Protein AF-A0A3S4N1A9-F1 (afdb_monomer_lite)

Structure (mmCIF, N/CA/C/O backbone):
data_AF-A0A3S4N1A9-F1
#
_entry.id   AF-A0A3S4N1A9-F1
#
loop_
_atom_site.group_PDB
_atom_site.id
_atom_site.type_symbol
_atom_site.label_atom_id
_atom_site.label_alt_id
_atom_site.label_comp_id
_atom_site.label_asym_id
_atom_site.label_entity_id
_atom_site.label_seq_id
_atom_site.pdbx_PDB_ins_code
_atom_site.Cartn_x
_atom_site.Cartn_y
_atom_site.Cartn_z
_atom_site.occupancy
_atom_site.B_iso_or_equiv
_atom_site.auth_seq_id
_atom_site.auth_comp_id
_atom_site.auth_asym_id
_atom_site.auth_atom_id
_atom_site.pdbx_PDB_model_num
ATOM 1 N N . MET A 1 1 ? -13.755 10.679 5.066 1.00 88.50 1 MET A N 1
ATOM 2 C CA . MET A 1 1 ? -14.600 9.780 4.247 1.00 88.50 1 MET A CA 1
ATOM 3 C C . MET A 1 1 ? -16.066 10.238 4.242 1.00 88.50 1 MET A C 1
ATOM 5 O O . MET A 1 1 ? -16.927 9.485 3.803 1.00 88.50 1 MET A O 1
ATOM 9 N N . GLU A 1 2 ? -16.344 11.494 4.628 1.00 93.94 2 GLU A N 1
ATOM 10 C CA . GLU A 1 2 ? -17.695 11.961 4.964 1.00 93.94 2 GLU A CA 1
ATOM 11 C C . GLU A 1 2 ? -18.693 11.829 3.817 1.00 93.94 2 GLU A C 1
ATOM 13 O O . GLU A 1 2 ? -19.772 11.294 4.033 1.00 93.94 2 GLU A O 1
ATOM 18 N N . PHE A 1 3 ? -18.339 12.242 2.595 1.00 97.31 3 PHE A N 1
ATOM 19 C CA . PHE A 1 3 ? -19.269 12.170 1.466 1.00 97.31 3 PHE A CA 1
ATOM 20 C C . PHE A 1 3 ? -19.832 10.752 1.271 1.00 97.31 3 PHE A C 1
ATOM 22 O O . PHE A 1 3 ? -21.044 10.576 1.203 1.00 97.31 3 PHE A O 1
ATOM 29 N N . THR A 1 4 ? -18.981 9.725 1.235 1.00 96.62 4 THR A N 1
ATOM 30 C CA . THR A 1 4 ? -19.437 8.341 1.044 1.00 96.62 4 THR A CA 1
ATOM 31 C C . THR A 1 4 ? -20.238 7.832 2.242 1.00 96.62 4 THR A C 1
ATOM 33 O O . THR A 1 4 ? -21.264 7.189 2.045 1.00 96.62 4 THR A O 1
ATOM 36 N N . GLU A 1 5 ? -19.805 8.138 3.468 1.00 96.25 5 GLU A N 1
ATOM 37 C CA . GLU A 1 5 ? -20.475 7.694 4.701 1.00 96.25 5 GLU A CA 1
ATOM 38 C C . GLU A 1 5 ? -21.862 8.314 4.898 1.00 96.25 5 GLU A C 1
ATOM 40 O O . GLU A 1 5 ? -22.741 7.668 5.460 1.00 96.25 5 GLU A O 1
ATOM 45 N N . HIS A 1 6 ? -22.076 9.537 4.407 1.00 97.56 6 HIS A N 1
ATOM 46 C CA . HIS A 1 6 ? -23.372 10.214 4.489 1.00 97.56 6 HIS A CA 1
ATOM 47 C C . HIS A 1 6 ? -24.321 9.829 3.349 1.00 97.56 6 HIS A C 1
ATOM 49 O O . HIS A 1 6 ? -25.534 9.822 3.543 1.00 97.56 6 HIS A O 1
ATOM 55 N N . ASN A 1 7 ? -23.796 9.520 2.158 1.00 98.31 7 ASN A N 1
ATOM 56 C CA . ASN A 1 7 ? -24.624 9.270 0.972 1.00 98.31 7 ASN A CA 1
ATOM 57 C C . ASN A 1 7 ? -24.926 7.783 0.723 1.00 98.31 7 ASN A C 1
ATOM 59 O O . ASN A 1 7 ? -25.821 7.464 -0.058 1.00 98.31 7 ASN A O 1
ATOM 63 N N . TYR A 1 8 ? -24.206 6.864 1.373 1.00 98.19 8 TYR A N 1
ATOM 64 C CA . TYR A 1 8 ? -24.371 5.423 1.184 1.00 98.19 8 TYR A CA 1
ATOM 65 C C . TYR A 1 8 ? -24.372 4.681 2.521 1.00 98.19 8 TYR A C 1
ATOM 67 O O . TYR A 1 8 ? -23.703 5.069 3.474 1.00 98.19 8 TYR A O 1
ATOM 75 N N . ARG A 1 9 ? -25.086 3.551 2.583 1.00 98.12 9 ARG A N 1
ATOM 76 C CA . ARG A 1 9 ? -25.061 2.659 3.751 1.00 98.12 9 ARG A CA 1
ATOM 77 C C . ARG A 1 9 ? -23.741 1.892 3.785 1.00 98.12 9 ARG A C 1
ATOM 79 O O . ARG A 1 9 ? -23.609 0.859 3.133 1.00 98.12 9 ARG A O 1
ATOM 86 N N . VAL A 1 10 ? -22.781 2.401 4.544 1.00 97.19 10 VAL A N 1
ATOM 87 C CA . VAL A 1 10 ? -21.448 1.809 4.702 1.00 97.19 10 VAL A CA 1
ATOM 88 C C . VAL A 1 10 ? -21.131 1.580 6.174 1.00 97.19 10 VAL A C 1
ATOM 90 O O . VAL A 1 10 ? -21.670 2.248 7.053 1.00 97.19 10 VAL A O 1
ATOM 93 N N . LYS A 1 11 ? -20.225 0.642 6.444 1.00 97.31 11 LYS A N 1
ATOM 94 C CA . LYS A 1 11 ? -19.589 0.506 7.755 1.00 97.31 11 LYS A CA 1
ATOM 95 C C . LYS A 1 11 ? -18.344 1.398 7.776 1.00 97.31 11 LYS A C 1
ATOM 97 O O . LYS A 1 11 ? -17.538 1.346 6.848 1.00 97.31 11 LYS A O 1
ATOM 102 N N . SER A 1 12 ? -18.231 2.265 8.779 1.00 95.00 12 SER A N 1
ATOM 103 C CA . SER A 1 12 ? -17.223 3.338 8.837 1.00 95.00 12 SER A CA 1
ATOM 104 C C . SER A 1 12 ? -15.939 2.965 9.583 1.00 95.00 12 SER A C 1
ATOM 106 O O . SER A 1 12 ? -14.955 3.712 9.529 1.00 95.00 12 SER A O 1
ATOM 108 N N . ASP A 1 13 ? -15.926 1.820 10.265 1.00 95.44 13 ASP A N 1
ATOM 109 C CA . ASP A 1 13 ? -14.764 1.323 10.992 1.00 95.44 13 ASP A CA 1
ATOM 110 C C . ASP A 1 13 ? -13.669 0.798 10.049 1.00 95.44 13 ASP A C 1
ATOM 112 O O . ASP A 1 13 ? -13.920 0.413 8.904 1.00 95.44 13 ASP A O 1
ATOM 116 N N . ALA A 1 14 ? -12.429 0.788 10.541 1.00 95.62 14 ALA A N 1
ATOM 117 C CA . ALA A 1 14 ? -11.254 0.418 9.754 1.00 95.62 14 ALA A CA 1
ATOM 118 C C . ALA A 1 14 ? -11.326 -1.018 9.210 1.00 95.62 14 ALA A C 1
ATOM 120 O O . ALA A 1 14 ? -10.932 -1.259 8.067 1.00 95.62 14 ALA A O 1
ATOM 121 N N . GLY A 1 15 ? -11.922 -1.934 9.981 1.00 97.00 15 GLY A N 1
ATOM 122 C CA . GLY A 1 15 ? -12.123 -3.337 9.621 1.00 97.00 15 GLY A CA 1
ATOM 123 C C . GLY A 1 15 ? -13.096 -3.553 8.466 1.00 97.00 15 GLY A C 1
ATOM 124 O O . GLY A 1 15 ? -13.150 -4.651 7.918 1.00 97.00 15 GLY A O 1
ATOM 125 N N . ASN A 1 16 ? -13.829 -2.516 8.060 1.00 97.50 16 ASN A N 1
ATOM 126 C CA . ASN A 1 16 ? -14.699 -2.514 6.888 1.00 97.50 16 ASN A CA 1
ATOM 127 C C . ASN A 1 16 ? -14.224 -1.525 5.812 1.00 97.50 16 ASN A C 1
ATOM 129 O O . ASN A 1 16 ? -14.986 -1.161 4.913 1.00 97.50 16 ASN A O 1
ATOM 133 N N . ARG A 1 17 ? -12.953 -1.101 5.868 1.00 97.81 17 ARG A N 1
ATOM 134 C CA . ARG A 1 17 ? -12.371 -0.179 4.895 1.00 97.81 17 ARG A CA 1
ATOM 135 C C . ARG A 1 17 ? -11.053 -0.692 4.323 1.00 97.81 17 ARG A C 1
ATOM 137 O O . ARG A 1 17 ? -10.096 -0.978 5.039 1.00 97.81 17 ARG A O 1
ATOM 144 N N . ALA A 1 18 ? -11.003 -0.741 2.996 1.00 98.44 18 ALA A N 1
ATOM 145 C CA . ALA A 1 18 ? -9.817 -1.084 2.228 1.00 98.44 18 ALA A CA 1
ATOM 146 C C . ALA A 1 18 ? -9.386 0.094 1.347 1.00 98.44 18 ALA A C 1
ATOM 148 O O . ALA A 1 18 ? -10.226 0.870 0.887 1.00 98.44 18 ALA A O 1
ATOM 149 N N . ILE A 1 19 ? -8.086 0.212 1.091 1.00 98.75 19 ILE A N 1
ATOM 150 C CA . ILE A 1 19 ? -7.526 1.110 0.079 1.00 98.75 19 ILE A CA 1
ATOM 151 C C . ILE A 1 19 ? -6.526 0.336 -0.767 1.00 98.75 19 ILE A C 1
ATOM 153 O O . ILE A 1 19 ? -5.641 -0.332 -0.239 1.00 98.75 19 ILE A O 1
ATOM 157 N N . ALA A 1 20 ? -6.669 0.412 -2.083 1.00 98.81 20 ALA A N 1
ATOM 158 C CA . ALA A 1 20 ? -5.714 -0.186 -2.994 1.00 98.81 20 ALA A CA 1
ATOM 159 C C . ALA A 1 20 ? -5.564 0.647 -4.259 1.00 98.81 20 ALA A C 1
ATOM 161 O O . ALA A 1 20 ? -6.486 1.357 -4.667 1.00 98.81 20 ALA A O 1
ATOM 162 N N . GLY A 1 21 ? -4.406 0.537 -4.898 1.00 98.75 21 GLY A N 1
ATOM 163 C CA . GLY A 1 21 ? -4.145 1.249 -6.135 1.00 98.75 21 GLY A CA 1
ATOM 164 C C . GLY A 1 21 ? -2.923 0.730 -6.868 1.00 98.75 21 GLY A C 1
ATOM 165 O O . GLY A 1 21 ? -2.044 0.088 -6.290 1.00 98.75 21 GLY A O 1
ATOM 166 N N . LEU A 1 22 ? -2.887 1.041 -8.162 1.00 98.56 22 LEU A N 1
ATOM 167 C CA . LEU A 1 22 ? -1.824 0.646 -9.076 1.00 98.56 22 LEU A CA 1
ATOM 168 C C . LEU A 1 22 ? -0.860 1.790 -9.374 1.00 98.56 22 LEU A C 1
ATOM 170 O O . LEU A 1 22 ? -1.305 2.930 -9.483 1.00 98.56 22 LEU A O 1
ATOM 174 N N . SER A 1 23 ? 0.437 1.517 -9.528 1.00 98.19 23 SER A N 1
ATOM 175 C CA . SER A 1 23 ? 1.435 2.524 -9.926 1.00 98.19 23 SER A CA 1
ATOM 176 C C . SER A 1 23 ? 1.417 3.757 -9.008 1.00 98.19 23 SER A C 1
ATOM 178 O O . SER A 1 23 ? 1.608 3.627 -7.795 1.00 98.19 23 SER A O 1
ATOM 180 N N . MET A 1 24 ? 1.119 4.945 -9.542 1.00 97.81 24 MET A N 1
ATOM 181 C CA . MET A 1 24 ? 0.877 6.168 -8.766 1.00 97.81 24 MET A CA 1
ATOM 182 C C . MET A 1 24 ? -0.294 6.031 -7.770 1.00 97.81 24 MET A C 1
ATOM 184 O O . MET A 1 24 ? -0.248 6.567 -6.669 1.00 97.81 24 MET A O 1
ATOM 188 N N . GLY A 1 25 ? -1.336 5.268 -8.094 1.00 98.50 25 GLY A N 1
ATOM 189 C CA . GLY A 1 25 ? -2.390 4.913 -7.139 1.00 98.50 25 GLY A CA 1
ATOM 190 C C . GLY A 1 25 ? -1.889 4.015 -6.001 1.00 98.50 25 GLY A C 1
ATOM 191 O O . GLY A 1 25 ? -2.393 4.103 -4.881 1.00 98.50 25 GLY A O 1
ATOM 192 N N . GLY A 1 26 ? -0.871 3.187 -6.254 1.00 98.62 26 GLY A N 1
ATOM 193 C CA . GLY A 1 26 ? -0.174 2.414 -5.224 1.00 98.62 26 GLY A CA 1
ATOM 194 C C . GLY A 1 26 ? 0.642 3.321 -4.303 1.00 98.62 26 GLY A C 1
ATOM 195 O O . GLY A 1 26 ? 0.546 3.202 -3.084 1.00 98.62 26 GLY A O 1
ATOM 196 N N . PHE A 1 27 ? 1.333 4.314 -4.871 1.00 98.19 27 PHE A N 1
ATOM 197 C CA . PHE A 1 27 ? 1.963 5.397 -4.108 1.00 98.19 27 PHE A CA 1
ATOM 198 C C . PHE A 1 27 ? 0.947 6.123 -3.214 1.00 98.19 27 PHE A C 1
ATOM 200 O O . PHE A 1 27 ? 1.164 6.266 -2.011 1.00 98.19 27 PHE A O 1
ATOM 207 N N . HIS A 1 28 ? -0.205 6.519 -3.763 1.00 98.25 28 HIS A N 1
ATOM 208 C CA . HIS A 1 28 ? -1.264 7.143 -2.971 1.00 98.25 28 HIS A CA 1
ATOM 209 C C . HIS A 1 28 ? -1.765 6.220 -1.856 1.00 98.25 28 HIS A C 1
ATOM 211 O O . HIS A 1 28 ? -1.885 6.664 -0.720 1.00 98.25 28 HIS A O 1
ATOM 217 N N . SER A 1 29 ? -1.999 4.938 -2.139 1.00 98.75 29 SER A N 1
ATOM 218 C CA . SER A 1 29 ? -2.470 3.968 -1.138 1.00 98.75 29 SER A CA 1
ATOM 219 C C . SER A 1 29 ? -1.469 3.793 0.010 1.00 98.75 29 SER A C 1
ATOM 221 O O . SER A 1 29 ? -1.863 3.794 1.179 1.00 98.75 29 SER A O 1
ATOM 223 N N . LEU A 1 30 ? -0.169 3.738 -0.303 1.00 98.50 30 LEU A N 1
ATOM 224 C CA . LEU A 1 30 ? 0.917 3.714 0.678 1.00 98.50 30 LEU A CA 1
ATOM 225 C C . LEU A 1 30 ? 0.872 4.956 1.574 1.00 98.50 30 LEU A C 1
ATOM 227 O O . LEU A 1 30 ? 0.745 4.845 2.794 1.00 98.50 30 LEU A O 1
ATOM 231 N N . TYR A 1 31 ? 0.952 6.147 0.983 1.00 97.81 31 TYR A N 1
ATOM 232 C CA . TYR A 1 31 ? 1.081 7.372 1.766 1.00 97.81 31 TYR A CA 1
ATOM 233 C C . TYR A 1 31 ? -0.211 7.744 2.494 1.00 97.81 31 TYR A C 1
ATOM 235 O O . TYR A 1 31 ? -0.144 8.166 3.646 1.00 97.81 31 TYR A O 1
ATOM 243 N N . ILE A 1 32 ? -1.385 7.557 1.891 1.00 98.25 32 ILE A N 1
ATOM 244 C CA . ILE A 1 32 ? -2.669 7.818 2.553 1.00 98.25 32 ILE A CA 1
ATOM 245 C C . ILE A 1 32 ? -2.830 6.898 3.762 1.00 98.25 32 ILE A C 1
ATOM 247 O O . ILE A 1 32 ? -3.104 7.390 4.854 1.00 98.25 32 ILE A O 1
ATOM 251 N N . SER A 1 33 ? -2.613 5.588 3.605 1.00 98.25 33 SER A N 1
ATOM 252 C CA . SER A 1 33 ? -2.799 4.644 4.712 1.00 98.25 33 SER A CA 1
ATOM 253 C C . SER A 1 33 ? -1.782 4.857 5.841 1.00 98.25 33 SER A C 1
ATOM 255 O O . SER A 1 33 ? -2.157 4.812 7.010 1.00 98.25 33 SER A O 1
ATOM 257 N N . ALA A 1 34 ? -0.528 5.194 5.519 1.00 97.69 34 ALA A N 1
ATOM 258 C CA . ALA A 1 34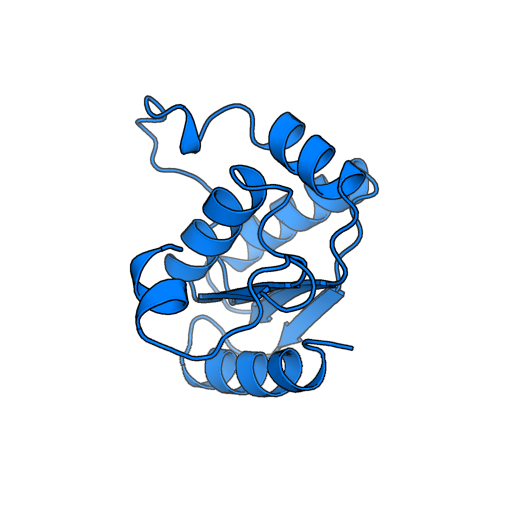 ? 0.486 5.512 6.523 1.00 97.69 34 ALA A CA 1
ATOM 259 C C . ALA A 1 34 ? 0.167 6.814 7.289 1.00 97.69 34 ALA A C 1
ATOM 261 O O . ALA A 1 34 ? 0.427 6.911 8.488 1.00 97.69 34 ALA A O 1
ATOM 262 N N . ASN A 1 35 ? -0.407 7.821 6.619 1.00 97.50 35 ASN A N 1
ATOM 263 C CA . ASN A 1 35 ? -0.831 9.074 7.261 1.00 97.50 35 ASN A CA 1
ATOM 264 C C . ASN A 1 35 ? -2.161 8.938 8.025 1.00 97.50 35 ASN A C 1
ATOM 266 O O . ASN A 1 35 ? -2.421 9.730 8.928 1.00 97.50 35 ASN A O 1
ATOM 270 N N . LEU A 1 36 ? -2.982 7.937 7.699 1.00 96.94 36 LEU A N 1
ATOM 271 C CA . LEU A 1 36 ? -4.267 7.652 8.340 1.00 96.94 36 LEU A CA 1
ATOM 272 C C . LEU A 1 36 ? -4.260 6.253 8.978 1.00 96.94 36 LEU A C 1
ATOM 274 O O . LEU A 1 36 ? -5.029 5.371 8.581 1.00 96.94 36 LEU A O 1
ATOM 278 N N . PRO A 1 37 ? -3.414 6.024 9.999 1.00 95.56 37 PRO A N 1
ATOM 279 C CA . PRO A 1 37 ? -3.063 4.681 10.450 1.00 95.56 37 PRO A CA 1
ATOM 280 C C . PRO A 1 37 ? -4.184 3.961 11.220 1.00 95.56 37 PRO A C 1
ATOM 282 O O . PRO A 1 37 ? -3.957 2.859 11.697 1.00 95.56 37 PRO A O 1
ATOM 285 N N . LYS A 1 38 ? -5.363 4.578 11.385 1.00 96.19 38 LYS A N 1
ATOM 286 C CA . LYS A 1 38 ? -6.560 4.000 12.029 1.00 96.19 38 LYS A CA 1
ATOM 287 C C . LYS A 1 38 ? -7.760 3.919 11.082 1.00 96.19 38 LYS A C 1
ATOM 289 O O . LYS A 1 38 ? -8.888 3.754 11.531 1.00 96.19 38 LYS A O 1
ATOM 294 N N . THR A 1 39 ? -7.551 4.153 9.789 1.00 96.88 39 THR A N 1
ATOM 295 C CA . THR A 1 39 ? -8.650 4.315 8.829 1.00 96.88 39 THR A CA 1
ATOM 296 C C . THR A 1 39 ? -8.840 3.094 7.942 1.00 96.88 39 THR A C 1
ATOM 298 O O . THR A 1 39 ? -9.978 2.835 7.567 1.00 96.88 39 THR A O 1
ATOM 301 N N . PHE A 1 40 ? -7.775 2.357 7.616 1.00 97.81 40 PHE A N 1
ATOM 302 C CA . PHE A 1 40 ? -7.805 1.233 6.677 1.00 97.81 40 PHE A CA 1
ATOM 303 C C . PHE A 1 40 ? -7.125 0.007 7.287 1.00 97.81 40 PHE A C 1
ATOM 305 O O . PHE A 1 40 ? -5.917 0.048 7.524 1.00 97.81 40 PHE A O 1
ATOM 312 N N . ASP A 1 41 ? -7.867 -1.087 7.466 1.00 98.00 41 ASP A N 1
ATOM 313 C CA . ASP A 1 41 ? -7.282 -2.362 7.902 1.00 98.00 41 ASP A CA 1
ATOM 314 C C . ASP A 1 41 ? -6.749 -3.198 6.733 1.00 98.00 41 ASP A C 1
ATOM 316 O O . ASP A 1 41 ? -6.000 -4.148 6.955 1.00 98.00 41 ASP A O 1
ATOM 320 N N . TYR A 1 42 ? -7.108 -2.854 5.493 1.00 98.69 42 TYR A N 1
ATOM 321 C CA . TYR A 1 42 ? -6.674 -3.569 4.293 1.00 98.69 42 TYR A CA 1
ATOM 322 C C . TYR A 1 42 ? -6.031 -2.597 3.300 1.00 98.69 42 TYR A C 1
ATOM 324 O O . TYR A 1 42 ? -6.680 -1.670 2.811 1.00 98.69 42 TYR A O 1
ATOM 332 N N . VAL A 1 43 ? -4.754 -2.811 2.988 1.00 98.81 43 VAL A N 1
ATOM 333 C CA . VAL A 1 43 ? -3.962 -1.964 2.087 1.00 98.81 43 VAL A CA 1
ATOM 334 C C . VAL A 1 4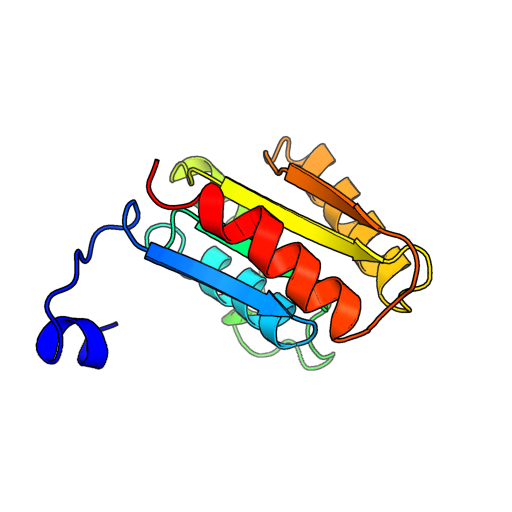3 ? -3.415 -2.811 0.941 1.00 98.81 43 VAL A C 1
ATOM 336 O O . VAL A 1 43 ? -2.747 -3.812 1.189 1.00 98.81 43 VAL A O 1
ATOM 339 N N . GLY A 1 44 ? -3.685 -2.415 -0.305 1.00 98.81 44 GLY A N 1
ATOM 340 C CA . GLY A 1 44 ? -3.208 -3.091 -1.516 1.00 98.81 44 GLY A CA 1
ATOM 341 C C . GLY A 1 44 ? -2.313 -2.196 -2.376 1.00 98.81 44 GLY A C 1
ATOM 342 O O . GLY A 1 44 ? -2.733 -1.137 -2.838 1.00 98.81 44 GLY A O 1
ATOM 343 N N . LEU A 1 45 ? -1.076 -2.618 -2.621 1.00 98.88 45 LEU A N 1
ATOM 344 C CA . LEU A 1 45 ? -0.097 -1.888 -3.422 1.00 98.88 45 LEU A CA 1
ATOM 345 C C . LEU A 1 45 ? 0.240 -2.683 -4.693 1.00 98.88 45 LEU A C 1
ATOM 347 O O . LEU A 1 45 ? 0.970 -3.672 -4.637 1.00 98.88 45 LEU A O 1
ATOM 351 N N . PHE A 1 46 ? -0.291 -2.263 -5.843 1.00 98.81 46 PHE A N 1
ATOM 352 C CA . PHE A 1 46 ? -0.162 -2.984 -7.117 1.00 98.81 46 PHE A CA 1
ATOM 353 C C . PHE A 1 46 ? 0.872 -2.303 -8.020 1.00 98.81 46 PHE A C 1
ATOM 355 O O . PHE A 1 46 ? 0.667 -1.172 -8.449 1.00 98.81 46 PHE A O 1
ATOM 362 N N . SER A 1 47 ? 1.997 -2.951 -8.314 1.00 98.50 47 SER A N 1
ATOM 363 C CA . SER A 1 47 ? 3.158 -2.331 -8.976 1.00 98.50 47 SER A CA 1
ATOM 364 C C . SER A 1 47 ? 3.405 -0.887 -8.494 1.00 98.50 47 SER A C 1
ATOM 366 O O . SER A 1 47 ? 3.366 0.036 -9.310 1.00 98.50 47 SER A O 1
ATOM 368 N N . PRO A 1 48 ? 3.513 -0.633 -7.178 1.00 98.56 48 PRO A N 1
ATOM 369 C CA . PRO A 1 48 ? 3.433 0.723 -6.652 1.00 98.56 48 PRO A CA 1
ATOM 370 C C . PRO A 1 48 ? 4.676 1.542 -7.004 1.00 98.56 48 PRO A C 1
ATOM 372 O O . PRO A 1 48 ? 5.809 1.076 -6.876 1.00 98.56 48 PRO A O 1
ATOM 375 N N . ALA A 1 49 ? 4.469 2.814 -7.341 1.00 97.69 49 ALA A N 1
ATOM 376 C CA . ALA A 1 49 ? 5.522 3.795 -7.128 1.00 97.69 49 ALA A CA 1
ATOM 377 C C . ALA A 1 49 ? 5.737 3.956 -5.609 1.00 97.69 49 ALA A C 1
ATOM 379 O O . ALA A 1 49 ? 4.781 3.967 -4.835 1.00 97.69 49 ALA A O 1
ATOM 380 N N . ILE A 1 50 ? 6.996 4.040 -5.174 1.00 96.50 50 ILE A N 1
ATOM 381 C CA . ILE A 1 50 ? 7.355 4.117 -3.745 1.00 96.50 50 ILE A CA 1
ATOM 382 C C . ILE A 1 50 ? 7.910 5.490 -3.390 1.00 96.50 50 ILE A C 1
ATOM 384 O O . ILE A 1 50 ? 7.576 6.056 -2.352 1.00 96.50 50 ILE A O 1
ATOM 388 N N . LEU A 1 51 ? 8.794 6.010 -4.238 1.00 92.25 51 LEU A N 1
ATOM 389 C CA . LEU A 1 51 ? 9.551 7.211 -3.934 1.00 92.25 51 LEU A CA 1
ATOM 390 C C . LEU A 1 51 ? 8.676 8.454 -4.151 1.00 92.25 51 LEU A C 1
ATOM 392 O O . LEU A 1 51 ? 8.010 8.551 -5.183 1.00 92.25 51 LEU A O 1
ATOM 396 N N . PRO A 1 52 ? 8.663 9.402 -3.200 1.00 87.12 52 PRO A N 1
ATOM 397 C CA . PRO A 1 52 ? 7.969 10.663 -3.388 1.00 87.12 52 PRO A CA 1
ATOM 398 C C . PRO A 1 52 ? 8.754 11.558 -4.356 1.00 87.12 52 PRO A C 1
ATOM 400 O O . PRO A 1 52 ? 9.968 11.381 -4.489 1.00 87.12 52 PRO A O 1
ATOM 403 N N . PRO A 1 53 ? 8.092 12.538 -4.993 1.00 79.81 53 PRO A N 1
ATOM 404 C CA . PRO A 1 53 ? 8.769 13.522 -5.833 1.00 79.81 53 PRO A CA 1
ATOM 405 C C . PRO A 1 53 ? 9.853 14.279 -5.045 1.00 79.81 53 PRO A C 1
ATOM 407 O O . PRO A 1 53 ? 9.724 14.479 -3.833 1.00 79.81 53 PRO A O 1
ATOM 410 N N . ASP A 1 54 ? 10.914 14.701 -5.739 1.00 69.81 54 ASP A N 1
ATOM 411 C CA . ASP A 1 54 ? 12.137 15.263 -5.139 1.00 69.81 54 ASP A CA 1
ATOM 412 C C . ASP A 1 54 ? 11.889 16.515 -4.281 1.00 69.81 54 ASP A C 1
ATOM 414 O O . ASP A 1 54 ? 12.590 16.766 -3.299 1.00 69.81 54 ASP A O 1
ATOM 418 N N . GLU A 1 55 ? 10.815 17.254 -4.556 1.00 65.69 55 GLU A N 1
ATOM 419 C CA . GLU A 1 55 ? 10.377 18.401 -3.763 1.00 65.69 55 GLU A CA 1
ATOM 420 C C . GLU A 1 55 ? 9.566 17.984 -2.519 1.00 65.69 55 GLU A C 1
ATOM 422 O O . GLU A 1 55 ? 8.408 18.372 -2.352 1.00 65.69 55 GLU A O 1
ATOM 427 N N . LYS A 1 56 ? 10.168 17.196 -1.613 1.00 64.94 56 LYS A N 1
ATOM 428 C CA . LYS A 1 56 ? 9.573 16.632 -0.372 1.00 64.94 56 LYS A CA 1
ATOM 429 C C . LYS A 1 56 ? 9.152 17.668 0.695 1.00 64.94 56 LYS A C 1
ATOM 431 O O . LYS A 1 56 ? 9.355 17.470 1.895 1.00 64.94 56 LYS A O 1
ATOM 436 N N . LYS A 1 57 ? 8.551 18.787 0.298 1.00 78.81 57 LYS A N 1
ATOM 437 C CA . LYS A 1 57 ? 8.113 19.870 1.189 1.00 78.81 57 LYS A CA 1
ATOM 438 C C . LYS A 1 57 ? 6.836 19.521 1.953 1.00 78.81 57 LYS A C 1
ATOM 440 O O . LYS A 1 57 ? 6.638 20.020 3.054 1.00 78.81 57 LYS A O 1
ATOM 445 N N . SER A 1 58 ? 5.984 18.652 1.402 1.00 89.75 58 SER A N 1
ATOM 446 C CA . SER A 1 58 ? 4.731 18.279 2.065 1.00 89.75 58 SER A CA 1
ATOM 447 C C . SER A 1 58 ? 4.971 17.339 3.255 1.00 89.75 58 SER A C 1
ATOM 449 O O . SER A 1 58 ? 5.611 16.293 3.076 1.00 89.75 58 SER A O 1
ATOM 451 N N . PRO A 1 59 ? 4.378 17.617 4.435 1.00 91.38 59 PRO A N 1
ATOM 452 C CA . PRO A 1 59 ? 4.404 16.711 5.583 1.00 91.38 59 PRO A CA 1
ATOM 453 C C . PRO A 1 59 ? 3.900 15.303 5.262 1.00 91.38 59 PRO A C 1
ATOM 455 O O . PRO A 1 59 ? 4.315 14.348 5.916 1.00 91.38 59 PRO A O 1
ATOM 458 N N . VAL A 1 60 ? 3.049 15.143 4.238 1.00 92.44 60 VAL A N 1
ATOM 459 C CA . VAL A 1 60 ? 2.533 13.841 3.781 1.00 92.44 60 VAL A CA 1
ATOM 460 C C . VAL A 1 60 ? 3.673 12.880 3.434 1.00 92.44 60 VAL A C 1
ATOM 462 O O . VAL A 1 60 ? 3.608 11.710 3.819 1.00 92.44 60 VAL A O 1
ATOM 465 N N . TYR A 1 61 ? 4.738 13.374 2.794 1.00 93.38 61 TYR A N 1
ATOM 466 C CA . TYR A 1 61 ? 5.839 12.554 2.273 1.00 93.38 61 TYR A CA 1
ATOM 467 C C . TYR A 1 61 ? 7.009 12.376 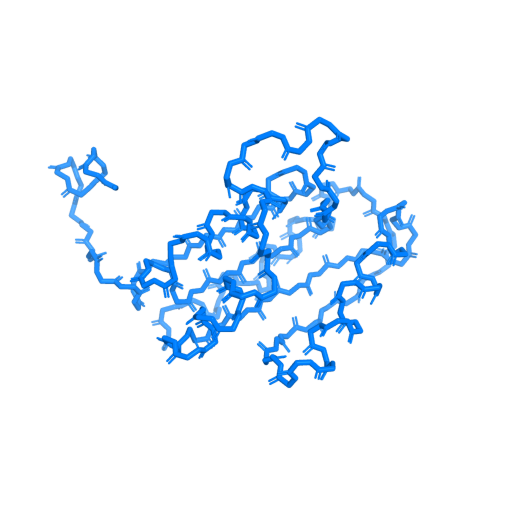3.246 1.00 93.38 61 TYR A C 1
ATOM 469 O O . TYR A 1 61 ? 7.918 11.587 2.988 1.00 93.38 61 TYR A O 1
A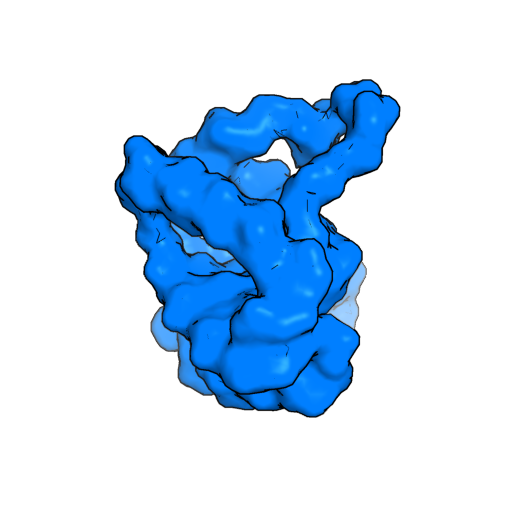TOM 477 N N . GLN A 1 62 ? 6.990 13.093 4.367 1.00 92.19 62 GLN A N 1
ATOM 478 C CA . GLN A 1 62 ? 8.047 13.063 5.374 1.00 92.19 62 GLN A CA 1
ATOM 479 C C . GLN A 1 62 ? 7.806 11.957 6.412 1.00 92.19 62 GLN A C 1
ATOM 481 O O . GLN A 1 62 ? 6.668 11.537 6.637 1.00 92.19 62 GLN A O 1
ATOM 486 N N . ASN A 1 63 ? 8.882 11.511 7.071 1.00 93.75 63 ASN A N 1
ATOM 487 C CA . ASN A 1 63 ? 8.854 10.584 8.212 1.00 93.75 63 ASN A CA 1
ATOM 488 C C . ASN A 1 63 ? 8.071 9.280 7.966 1.00 93.75 63 ASN A C 1
ATOM 490 O O . ASN A 1 63 ? 7.369 8.799 8.858 1.00 93.75 63 ASN A O 1
ATOM 494 N N . LEU A 1 64 ? 8.177 8.703 6.761 1.00 95.25 64 LEU A N 1
ATOM 495 C CA . LEU A 1 64 ? 7.437 7.491 6.386 1.00 95.25 64 LEU A CA 1
ATOM 496 C C . LEU A 1 64 ? 7.666 6.338 7.378 1.00 95.25 64 LEU A C 1
ATOM 498 O O . LEU A 1 64 ? 6.713 5.669 7.755 1.00 95.25 64 LEU A O 1
ATOM 502 N N . ASP A 1 65 ? 8.890 6.147 7.864 1.00 96.19 65 ASP A N 1
ATOM 503 C CA . ASP A 1 65 ? 9.257 5.085 8.812 1.00 96.19 65 ASP A CA 1
ATOM 504 C C . ASP A 1 65 ? 8.451 5.171 10.109 1.00 96.19 65 ASP A C 1
ATOM 506 O O . ASP A 1 65 ? 7.901 4.177 10.581 1.00 96.19 65 ASP A O 1
ATOM 510 N N . GLN A 1 66 ? 8.324 6.380 10.659 1.00 97.12 66 GLN A N 1
ATOM 511 C CA . GLN A 1 66 ? 7.560 6.612 11.880 1.00 97.12 66 GLN A CA 1
ATOM 512 C C . GLN A 1 66 ? 6.059 6.395 11.649 1.00 97.12 66 GLN A C 1
ATOM 514 O O . GLN A 1 66 ? 5.357 5.853 12.508 1.00 97.12 66 GLN A O 1
ATOM 519 N N . LYS A 1 67 ? 5.563 6.779 10.468 1.00 97.38 67 LYS A N 1
ATOM 520 C CA . LYS A 1 67 ? 4.167 6.568 10.068 1.00 97.38 67 LYS A CA 1
ATOM 521 C C . LYS A 1 67 ? 3.849 5.085 9.896 1.00 97.38 67 LYS A C 1
ATOM 523 O O . LYS A 1 67 ? 2.870 4.613 10.462 1.00 97.38 67 LYS A O 1
ATOM 528 N N . LEU A 1 68 ? 4.716 4.331 9.220 1.00 97.62 68 LEU A N 1
ATOM 529 C CA . LEU A 1 68 ? 4.600 2.877 9.077 1.00 97.62 68 LEU A CA 1
ATOM 530 C C . LEU A 1 68 ? 4.675 2.168 10.433 1.00 97.62 68 LEU A C 1
ATOM 532 O O . LEU A 1 68 ? 3.886 1.262 10.684 1.00 97.62 68 LEU A O 1
ATOM 536 N N . LYS A 1 69 ? 5.549 2.614 11.346 1.00 97.19 69 LYS A N 1
ATOM 537 C CA . LYS A 1 69 ? 5.599 2.084 12.717 1.00 97.19 69 LYS A CA 1
ATOM 538 C C . LYS A 1 69 ? 4.278 2.315 13.455 1.00 97.19 69 LYS A C 1
ATOM 540 O O . LYS A 1 69 ? 3.759 1.399 14.083 1.00 97.19 69 LYS A O 1
ATOM 545 N N . THR A 1 70 ? 3.700 3.508 13.324 1.00 97.19 70 THR A N 1
ATOM 546 C CA . THR A 1 70 ? 2.387 3.835 13.907 1.00 97.19 70 THR A CA 1
ATOM 547 C C . THR A 1 70 ? 1.272 2.980 13.297 1.00 97.19 70 THR A C 1
ATOM 549 O O . THR A 1 70 ? 0.438 2.429 14.015 1.00 97.19 70 THR A O 1
ATOM 552 N N . GLN A 1 71 ? 1.276 2.815 11.974 1.00 96.69 71 GLN A N 1
ATOM 553 C CA . GLN A 1 71 ? 0.333 1.959 11.257 1.00 96.69 71 GLN A CA 1
ATOM 554 C C . GLN A 1 71 ? 0.436 0.497 11.709 1.00 96.69 71 GLN A C 1
ATOM 556 O O . GLN A 1 71 ? -0.585 -0.132 11.967 1.00 96.69 71 GLN A O 1
ATOM 561 N N . GLN A 1 72 ? 1.650 -0.021 11.895 1.00 94.88 72 GLN A N 1
ATOM 562 C CA . GLN A 1 72 ? 1.882 -1.358 12.437 1.00 94.88 72 GLN A CA 1
ATOM 563 C C . GLN A 1 72 ? 1.322 -1.516 13.854 1.00 94.88 72 GLN A C 1
ATOM 565 O O . GLN A 1 72 ? 0.679 -2.521 14.141 1.00 94.88 72 GLN A O 1
ATOM 570 N N . THR A 1 73 ? 1.511 -0.524 14.731 1.00 94.00 73 THR A N 1
ATOM 571 C CA . THR A 1 73 ? 0.980 -0.583 16.105 1.00 94.00 73 THR A CA 1
ATOM 572 C C . THR A 1 73 ? -0.546 -0.507 16.175 1.00 94.00 73 THR A C 1
ATOM 574 O O . THR A 1 73 ? -1.137 -1.072 17.089 1.00 94.00 73 THR A O 1
ATOM 577 N N . ASN A 1 74 ? -1.198 0.134 15.199 1.00 90.25 74 ASN A N 1
ATOM 578 C CA . ASN A 1 74 ? -2.660 0.202 15.126 1.00 90.25 74 ASN A CA 1
ATOM 579 C C . ASN A 1 74 ? -3.308 -1.080 14.567 1.00 90.25 74 ASN A C 1
ATOM 581 O O . ASN A 1 74 ? -4.529 -1.136 14.495 1.00 90.25 74 ASN A O 1
ATOM 585 N N . SER A 1 75 ? -2.513 -2.111 14.246 1.00 83.00 75 SER A N 1
ATOM 586 C CA . SER A 1 75 ? -2.975 -3.462 13.896 1.00 83.00 75 SER A CA 1
ATOM 587 C C . SER A 1 75 ? -3.903 -3.529 12.674 1.00 83.00 75 SER A C 1
ATOM 589 O O . SER A 1 75 ? -5.038 -3.986 12.778 1.00 83.00 75 SER A O 1
ATOM 591 N N . TYR A 1 76 ? -3.402 -3.141 11.495 1.00 95.56 76 TYR A N 1
ATOM 592 C CA . TYR A 1 76 ? -4.068 -3.486 10.231 1.00 95.56 76 TYR A CA 1
ATOM 593 C C . TYR A 1 76 ? -4.187 -5.013 10.073 1.00 95.56 76 TYR A C 1
ATOM 595 O O . TYR A 1 76 ? -3.378 -5.780 10.602 1.00 95.56 76 TYR A O 1
ATOM 603 N N . LYS A 1 77 ? -5.168 -5.465 9.289 1.00 97.69 77 LYS A N 1
ATOM 604 C CA . LYS A 1 77 ? -5.424 -6.888 9.030 1.00 97.69 77 LYS A CA 1
ATOM 605 C C . LYS A 1 77 ? -4.662 -7.429 7.823 1.00 97.69 77 LYS A C 1
ATOM 607 O O . LYS A 1 77 ? -4.196 -8.565 7.856 1.00 97.69 77 LYS A O 1
ATOM 612 N N . LEU A 1 78 ? -4.524 -6.633 6.762 1.00 98.44 78 LEU A N 1
ATOM 613 C CA . LEU A 1 78 ? -3.848 -7.038 5.532 1.00 98.44 78 LEU A CA 1
ATOM 614 C C . LEU A 1 78 ? -3.047 -5.884 4.933 1.00 98.44 78 LEU A C 1
ATOM 616 O O . LEU A 1 78 ? -3.587 -4.823 4.634 1.00 98.44 78 LEU A O 1
ATOM 620 N N . TYR A 1 79 ? -1.769 -6.137 4.677 1.00 98.62 79 TYR A N 1
ATOM 621 C CA . TYR A 1 79 ? -0.931 -5.291 3.837 1.00 98.62 79 TYR A CA 1
ATOM 622 C C . TYR A 1 79 ? -0.419 -6.148 2.687 1.00 98.62 79 TYR A C 1
ATOM 624 O O . TYR A 1 79 ? 0.275 -7.135 2.923 1.00 98.62 79 TYR A O 1
ATOM 632 N N . TRP A 1 80 ? -0.808 -5.831 1.460 1.00 98.81 80 TRP A N 1
ATOM 633 C CA . TRP A 1 80 ? -0.630 -6.707 0.308 1.00 98.81 80 TRP A CA 1
ATOM 634 C C . TRP A 1 80 ? 0.115 -5.973 -0.800 1.00 98.81 80 TRP A C 1
ATOM 636 O O . TRP A 1 80 ? -0.284 -4.883 -1.205 1.00 98.81 80 TRP A O 1
ATOM 646 N N . ILE A 1 81 ? 1.213 -6.551 -1.274 1.00 98.88 81 ILE A N 1
ATOM 647 C CA . ILE A 1 81 ? 2.094 -5.946 -2.273 1.00 98.88 81 ILE A CA 1
ATOM 648 C C . ILE A 1 81 ? 2.220 -6.913 -3.441 1.00 98.88 81 ILE A C 1
ATOM 650 O O . ILE A 1 81 ? 2.583 -8.069 -3.232 1.00 98.88 81 ILE A O 1
ATOM 654 N N . ALA A 1 82 ? 1.992 -6.438 -4.663 1.00 98.81 82 ALA A N 1
ATOM 655 C CA . ALA A 1 82 ? 2.267 -7.232 -5.852 1.00 98.81 82 ALA A CA 1
ATOM 656 C C . ALA A 1 82 ? 3.007 -6.463 -6.929 1.00 98.81 82 ALA A C 1
ATOM 658 O O . ALA A 1 82 ? 2.792 -5.265 -7.095 1.00 98.81 82 ALA A O 1
ATOM 659 N N . ILE A 1 83 ? 3.863 -7.154 -7.678 1.00 98.81 83 ILE A N 1
ATOM 660 C CA . ILE A 1 83 ? 4.584 -6.581 -8.815 1.00 98.81 83 ILE A CA 1
ATOM 661 C C . ILE A 1 83 ? 4.965 -7.660 -9.836 1.00 98.81 83 ILE A C 1
ATOM 663 O O . ILE A 1 83 ? 5.102 -8.834 -9.498 1.00 98.81 83 ILE A O 1
ATOM 667 N N . GLY A 1 84 ? 5.092 -7.259 -11.102 1.00 98.69 84 GLY A N 1
ATOM 668 C CA . GLY A 1 84 ? 5.599 -8.129 -12.162 1.00 98.69 84 GLY A CA 1
ATOM 669 C C . GLY A 1 84 ? 7.130 -8.139 -12.185 1.00 98.69 84 GLY A C 1
ATOM 670 O O . GLY A 1 84 ? 7.750 -7.100 -11.956 1.00 98.69 84 GLY A O 1
ATOM 671 N N . LYS A 1 85 ? 7.752 -9.280 -12.492 1.00 98.38 85 LYS A N 1
ATOM 672 C CA . LYS A 1 85 ? 9.218 -9.453 -12.524 1.00 98.38 85 LYS A CA 1
ATOM 673 C C . LYS A 1 85 ? 9.944 -8.513 -13.485 1.00 98.38 85 LYS A C 1
ATOM 675 O O . LYS A 1 85 ? 11.095 -8.166 -13.241 1.00 98.38 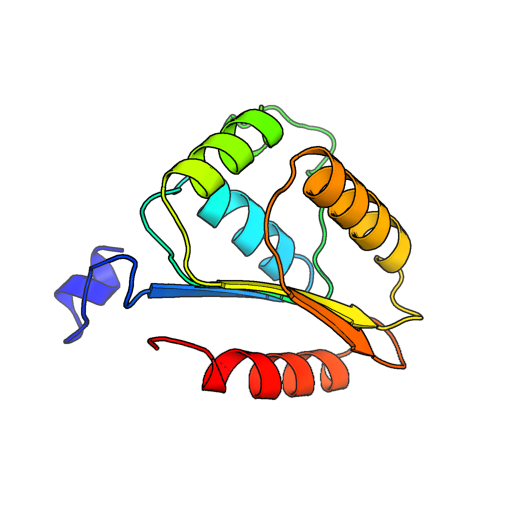85 LYS A O 1
ATOM 680 N N . THR A 1 86 ? 9.295 -8.109 -14.577 1.00 98.44 86 THR A N 1
ATOM 681 C CA . THR A 1 86 ? 9.871 -7.200 -15.582 1.00 98.44 86 THR A CA 1
ATOM 682 C C . THR A 1 86 ? 9.337 -5.771 -15.466 1.00 98.44 86 THR A C 1
ATOM 684 O O . THR A 1 86 ? 9.543 -4.951 -16.359 1.00 98.44 86 THR A O 1
ATOM 687 N N . ASP A 1 87 ? 8.641 -5.447 -14.372 1.00 98.62 87 ASP A N 1
ATOM 688 C CA . ASP A 1 87 ? 8.177 -4.091 -14.091 1.00 98.62 87 ASP A CA 1
ATOM 689 C C . ASP A 1 87 ? 9.371 -3.166 -13.808 1.00 98.62 87 ASP A C 1
ATOM 691 O O . ASP A 1 87 ? 10.275 -3.500 -13.041 1.00 98.62 87 ASP A O 1
ATOM 695 N N . PHE A 1 88 ? 9.372 -1.965 -14.385 1.00 98.25 88 PHE A N 1
ATOM 696 C CA . PHE A 1 88 ? 10.452 -0.998 -14.175 1.00 98.25 88 PHE A CA 1
ATOM 697 C C . PHE A 1 88 ? 10.532 -0.503 -12.718 1.00 98.25 88 PHE A C 1
ATOM 699 O O . PHE A 1 88 ? 11.568 0.015 -12.302 1.00 98.25 88 PHE A O 1
ATOM 706 N N . LEU A 1 89 ? 9.473 -0.686 -11.918 1.00 98.25 89 LEU A N 1
ATOM 707 C CA . LEU A 1 89 ? 9.453 -0.380 -10.482 1.00 98.25 89 LEU A CA 1
ATOM 708 C C . LEU A 1 89 ? 9.947 -1.534 -9.598 1.00 98.25 89 LEU A C 1
ATOM 710 O O . LEU A 1 89 ? 10.021 -1.367 -8.379 1.00 98.25 89 LEU A O 1
ATOM 714 N N . TYR A 1 90 ? 10.303 -2.688 -10.172 1.00 98.50 90 TYR A N 1
ATOM 715 C CA . TYR A 1 90 ? 10.642 -3.904 -9.423 1.00 98.50 90 TYR A CA 1
ATOM 716 C C . TYR A 1 90 ? 11.748 -3.688 -8.385 1.00 98.50 90 TYR A C 1
ATOM 718 O O . TYR A 1 90 ? 11.631 -4.124 -7.235 1.00 98.50 90 TYR A O 1
ATOM 726 N N . LYS A 1 91 ? 12.796 -2.945 -8.760 1.00 98.38 91 LYS A N 1
ATOM 727 C CA . LYS A 1 91 ? 13.890 -2.584 -7.850 1.00 98.38 91 LYS A CA 1
ATOM 728 C C . LYS A 1 91 ? 13.380 -1.774 -6.653 1.00 98.38 91 LYS A C 1
ATOM 730 O O . LYS A 1 91 ? 13.625 -2.159 -5.514 1.00 98.38 91 LYS A O 1
ATOM 735 N N . ASN A 1 92 ? 12.603 -0.719 -6.902 1.00 98.25 92 ASN A N 1
ATOM 736 C CA . ASN A 1 92 ? 12.070 0.153 -5.850 1.00 98.25 92 ASN A CA 1
ATOM 737 C C . ASN A 1 92 ? 11.141 -0.609 -4.891 1.00 98.25 92 ASN A C 1
ATOM 739 O O . ASN A 1 92 ? 11.178 -0.393 -3.681 1.00 98.25 92 ASN A O 1
ATOM 743 N N . VAL A 1 93 ? 10.314 -1.521 -5.413 1.00 98.62 93 VAL A N 1
ATOM 744 C CA . VAL A 1 93 ? 9.446 -2.371 -4.583 1.00 98.62 93 VAL A CA 1
ATOM 745 C C . VAL A 1 93 ? 10.258 -3.378 -3.777 1.00 98.62 93 VAL A C 1
ATOM 747 O O . VAL A 1 93 ? 9.934 -3.633 -2.620 1.00 98.62 93 VAL A O 1
ATOM 750 N N . THR A 1 94 ? 11.330 -3.929 -4.341 1.00 98.62 94 THR A N 1
ATOM 751 C CA . THR A 1 94 ? 12.235 -4.831 -3.617 1.00 98.62 94 THR A CA 1
ATOM 752 C C . THR A 1 94 ? 12.922 -4.115 -2.455 1.00 98.62 94 THR A C 1
ATOM 754 O O . THR A 1 94 ? 12.831 -4.586 -1.324 1.00 98.62 94 THR A O 1
ATOM 757 N N . GLU A 1 95 ? 13.484 -2.929 -2.683 1.00 98.56 95 GLU A N 1
ATOM 758 C CA . GLU A 1 95 ? 14.087 -2.102 -1.626 1.00 98.56 95 GLU A CA 1
ATOM 759 C C . GLU A 1 95 ? 13.063 -1.710 -0.544 1.00 98.56 95 GLU A C 1
ATOM 761 O O . GLU A 1 95 ? 13.354 -1.727 0.656 1.00 98.56 95 GLU A O 1
ATOM 766 N N . TYR A 1 96 ? 11.825 -1.406 -0.945 1.00 98.56 96 TYR A N 1
ATOM 767 C CA . TYR A 1 96 ? 10.738 -1.138 -0.007 1.00 98.56 96 TYR A CA 1
ATOM 768 C C . TYR A 1 96 ? 10.390 -2.362 0.851 1.00 98.56 96 TYR A C 1
ATOM 770 O O . TYR A 1 96 ? 10.236 -2.242 2.066 1.00 98.56 96 TYR A O 1
ATOM 778 N N . ARG A 1 97 ? 10.319 -3.557 0.259 1.00 98.56 97 ARG A N 1
ATOM 779 C CA . ARG A 1 97 ? 10.089 -4.807 1.001 1.00 98.56 97 ARG A CA 1
ATOM 780 C C . ARG A 1 97 ? 11.216 -5.112 1.979 1.00 98.56 97 ARG A C 1
ATOM 782 O O . ARG A 1 97 ? 10.946 -5.488 3.115 1.00 98.56 97 ARG A O 1
ATOM 789 N N . GLU A 1 98 ? 12.469 -4.896 1.589 1.00 98.62 98 GLU A N 1
ATOM 790 C CA . GLU A 1 98 ? 13.611 -5.033 2.498 1.00 98.62 98 GLU A CA 1
ATOM 791 C C . GLU A 1 98 ? 13.509 -4.084 3.695 1.00 98.62 98 GLU A C 1
ATOM 793 O O . GLU A 1 98 ? 13.792 -4.476 4.829 1.00 98.62 98 GLU A O 1
ATOM 798 N N . LYS A 1 99 ? 13.060 -2.844 3.469 1.00 98.19 99 LYS A N 1
ATOM 799 C CA . LYS A 1 99 ? 12.765 -1.894 4.545 1.00 98.19 99 LYS A CA 1
ATOM 800 C C . LYS A 1 99 ? 11.681 -2.430 5.484 1.00 98.19 99 LYS A C 1
ATOM 802 O O . LYS A 1 99 ? 11.887 -2.417 6.695 1.00 98.19 99 LYS A O 1
ATOM 807 N N . LEU A 1 100 ? 10.562 -2.926 4.948 1.00 98.50 100 LEU A N 1
ATOM 808 C CA . LEU A 1 100 ? 9.488 -3.518 5.754 1.00 98.50 100 LEU A CA 1
ATOM 809 C C . LEU A 1 100 ? 9.982 -4.721 6.570 1.00 98.50 100 LEU A C 1
ATOM 811 O O . LEU A 1 100 ? 9.680 -4.813 7.760 1.00 98.50 100 LEU A O 1
ATOM 815 N N . ASN A 1 101 ? 10.814 -5.582 5.975 1.00 98.44 101 ASN A N 1
ATOM 816 C CA . ASN A 1 101 ? 11.428 -6.723 6.658 1.00 98.44 101 ASN A CA 1
ATOM 817 C C . ASN A 1 101 ? 12.292 -6.273 7.845 1.00 98.44 101 ASN A C 1
ATOM 819 O O . ASN A 1 101 ? 12.137 -6.795 8.945 1.00 98.44 101 ASN A O 1
ATOM 823 N N . LYS A 1 102 ? 13.149 -5.257 7.665 1.00 98.38 102 LYS A N 1
ATOM 824 C CA . LYS A 1 102 ? 13.980 -4.691 8.750 1.00 98.38 102 LYS A CA 1
ATOM 825 C C . LYS A 1 102 ? 13.145 -4.106 9.894 1.00 98.38 102 LYS A C 1
ATOM 827 O O . LYS A 1 102 ? 13.597 -4.076 11.033 1.00 98.38 102 LYS A O 1
ATOM 832 N N . MET A 1 103 ? 11.931 -3.648 9.596 1.00 97.31 103 MET A N 1
ATOM 833 C CA . MET A 1 103 ? 10.977 -3.131 10.581 1.00 97.31 103 MET A CA 1
ATOM 834 C C . MET A 1 103 ? 10.119 -4.230 11.231 1.00 97.31 103 MET A C 1
ATOM 836 O O . MET A 1 103 ? 9.295 -3.921 12.090 1.00 97.31 103 MET A O 1
ATOM 840 N N . ASN A 1 104 ? 10.275 -5.499 10.831 1.00 97.25 104 ASN A N 1
ATOM 841 C CA . ASN A 1 104 ? 9.359 -6.595 11.168 1.00 97.25 104 ASN A CA 1
ATOM 842 C C . ASN A 1 104 ? 7.890 -6.273 10.826 1.00 97.25 104 ASN A C 1
ATOM 844 O O . ASN A 1 104 ? 6.966 -6.709 11.516 1.00 97.25 104 ASN A O 1
ATOM 848 N N . PHE A 1 105 ? 7.667 -5.472 9.782 1.00 97.94 105 PHE A N 1
ATOM 849 C CA . PHE A 1 105 ? 6.339 -5.093 9.316 1.00 97.94 105 PHE A CA 1
ATOM 850 C C . PHE A 1 105 ? 5.742 -6.247 8.504 1.00 97.94 105 PHE A C 1
ATOM 852 O O . PHE A 1 105 ? 6.368 -6.731 7.562 1.00 97.94 105 PHE A O 1
ATOM 859 N N . LYS A 1 106 ? 4.537 -6.704 8.860 1.00 98.00 106 LYS A N 1
ATOM 860 C CA . LYS A 1 106 ? 3.910 -7.873 8.228 1.00 98.00 106 LYS A CA 1
ATOM 861 C C . LYS A 1 106 ? 3.227 -7.488 6.917 1.00 98.00 106 LYS A C 1
ATOM 863 O O . LYS A 1 106 ? 2.343 -6.645 6.889 1.00 98.00 106 LYS A O 1
ATOM 868 N N . TYR A 1 107 ? 3.577 -8.149 5.826 1.00 98.56 107 TYR A N 1
ATOM 869 C CA . TYR A 1 107 ? 2.882 -7.983 4.553 1.00 98.56 107 TYR A CA 1
ATOM 870 C C . TYR A 1 107 ? 2.831 -9.313 3.807 1.00 98.56 107 TYR A C 1
ATOM 872 O O . TYR A 1 107 ? 3.633 -10.213 4.052 1.00 98.56 107 TYR A O 1
ATOM 880 N N . GLN A 1 108 ? 1.876 -9.429 2.895 1.00 98.62 108 GLN A N 1
ATOM 881 C CA . GLN A 1 108 ? 1.848 -10.471 1.883 1.00 98.62 108 GLN A CA 1
ATOM 882 C C . GLN A 1 108 ? 2.463 -9.940 0.592 1.00 98.62 108 GLN A C 1
ATOM 884 O O . GLN A 1 108 ? 2.280 -8.771 0.241 1.00 98.62 108 GLN A O 1
ATOM 889 N N . TYR A 1 109 ? 3.179 -10.810 -0.112 1.00 98.75 109 TYR A N 1
ATOM 890 C CA . TYR A 1 109 ? 3.844 -10.475 -1.360 1.00 98.75 109 TYR A CA 1
ATOM 891 C C . TYR A 1 109 ? 3.451 -11.445 -2.462 1.00 98.75 109 TYR A C 1
ATOM 893 O O . TYR A 1 109 ? 3.509 -12.657 -2.263 1.00 98.75 109 TYR A O 1
ATOM 901 N N . VAL A 1 110 ? 3.099 -10.899 -3.622 1.00 98.50 110 VAL A N 1
ATOM 902 C CA . VAL A 1 110 ? 2.844 -11.662 -4.840 1.00 98.50 110 VAL A CA 1
ATOM 903 C C . VAL A 1 110 ? 3.736 -11.142 -5.955 1.00 98.50 110 VAL A C 1
ATOM 905 O O . VAL A 1 110 ? 3.804 -9.948 -6.234 1.00 98.50 110 VAL A O 1
ATOM 908 N N . GLU A 1 111 ? 4.415 -12.061 -6.617 1.00 98.25 111 GLU A N 1
ATOM 909 C CA . GLU A 1 111 ? 5.255 -11.761 -7.764 1.00 98.25 111 GLU A CA 1
ATOM 910 C C . GLU A 1 111 ? 4.711 -12.506 -8.975 1.00 98.25 111 GLU A C 1
ATOM 912 O O . GLU A 1 111 ? 4.469 -13.711 -8.902 1.00 98.25 111 GLU A O 1
ATOM 917 N N . SER A 1 112 ? 4.496 -11.790 -10.075 1.00 98.19 112 SER A N 1
ATOM 918 C CA . SER A 1 112 ? 3.972 -12.370 -11.314 1.00 98.19 112 SER A CA 1
ATOM 919 C C . SER A 1 112 ? 4.944 -12.202 -12.477 1.00 98.19 112 SER A C 1
ATOM 921 O O . SER A 1 112 ? 5.883 -11.408 -12.419 1.00 98.19 112 SER A O 1
ATOM 923 N N . GLU A 1 113 ? 4.723 -12.949 -13.554 1.00 98.19 113 GLU A N 1
ATOM 924 C CA . GLU A 1 113 ? 5.408 -12.689 -14.820 1.00 98.19 113 GLU A CA 1
ATOM 925 C C . GLU A 1 113 ? 4.935 -11.369 -15.455 1.00 98.19 113 GLU A C 1
ATOM 927 O O . GLU A 1 113 ? 3.894 -10.806 -15.111 1.00 98.19 113 GLU A O 1
ATOM 932 N N . GLY A 1 114 ? 5.704 -10.862 -16.417 1.00 96.69 114 GLY A N 1
ATOM 933 C CA . GLY A 1 114 ? 5.406 -9.590 -17.073 1.00 96.69 114 GLY A CA 1
ATOM 934 C C . GLY A 1 114 ? 5.729 -8.375 -16.200 1.00 96.69 114 GLY A C 1
ATOM 935 O O . GLY A 1 114 ? 6.485 -8.462 -15.233 1.00 96.69 114 GLY A O 1
ATOM 936 N N . GLY A 1 115 ? 5.182 -7.217 -16.575 1.00 97.06 115 GLY A N 1
ATOM 937 C CA . GLY A 1 115 ? 5.582 -5.928 -16.010 1.00 97.06 115 GLY A CA 1
ATOM 938 C C . GLY A 1 115 ? 4.410 -5.000 -15.703 1.00 97.06 115 GLY A C 1
ATOM 939 O O . GLY A 1 115 ? 3.385 -5.420 -15.162 1.00 97.06 115 GLY A O 1
ATOM 940 N N . HIS A 1 116 ? 4.563 -3.729 -16.070 1.00 98.44 116 HIS A N 1
ATOM 941 C CA . HIS A 1 116 ? 3.664 -2.636 -15.694 1.00 98.44 116 HIS A CA 1
ATOM 942 C C . HIS A 1 116 ? 2.386 -2.588 -16.550 1.00 98.44 116 HIS A C 1
ATOM 944 O O . HIS A 1 116 ? 2.206 -1.701 -17.384 1.00 98.44 116 HIS A O 1
ATOM 950 N N . THR A 1 117 ? 1.518 -3.592 -16.404 1.00 98.25 117 THR A N 1
ATOM 951 C CA . THR A 1 117 ? 0.390 -3.811 -17.321 1.00 98.25 117 THR A CA 1
ATOM 952 C C . THR A 1 117 ? -0.951 -3.973 -16.613 1.00 98.25 117 THR A C 1
ATOM 954 O O . THR A 1 117 ? -1.057 -4.549 -15.531 1.00 98.25 117 THR A O 1
ATOM 957 N N . TRP A 1 118 ? -2.019 -3.568 -17.306 1.00 98.50 118 TRP A N 1
ATOM 958 C CA . TRP A 1 118 ? -3.398 -3.789 -16.868 1.00 98.50 118 TRP A CA 1
ATOM 959 C C . TRP A 1 118 ? -3.763 -5.259 -16.673 1.00 98.50 118 TRP A C 1
ATOM 961 O O . TRP A 1 118 ? -4.635 -5.558 -15.861 1.00 98.50 118 TRP A O 1
ATOM 971 N N . SER A 1 119 ? -3.129 -6.171 -17.416 1.00 98.25 119 SER A N 1
ATOM 972 C CA . SER A 1 119 ? -3.371 -7.604 -17.245 1.00 98.25 119 SER A CA 1
ATOM 973 C C . SER A 1 119 ? -2.984 -8.045 -15.839 1.00 98.25 119 SER A C 1
ATOM 975 O O . SER A 1 119 ? -3.809 -8.615 -15.132 1.00 98.25 119 SER A O 1
ATOM 977 N N . ASN A 1 120 ? -1.782 -7.669 -15.401 1.00 98.44 120 ASN A N 1
ATOM 978 C CA . ASN A 1 120 ? -1.298 -7.974 -14.061 1.00 98.44 120 ASN A CA 1
ATOM 979 C C . ASN A 1 120 ? -2.170 -7.324 -12.983 1.00 98.44 120 ASN A C 1
ATOM 981 O O . ASN A 1 120 ? -2.586 -7.999 -12.049 1.00 98.44 120 ASN A O 1
ATOM 985 N N . TRP A 1 121 ? -2.539 -6.049 -13.133 1.00 98.69 121 TRP A N 1
ATOM 986 C CA . TRP A 1 121 ? -3.370 -5.373 -12.127 1.00 98.69 121 TRP A CA 1
ATOM 987 C C . TRP A 1 121 ? -4.776 -5.963 -11.987 1.00 98.69 121 TRP A C 1
ATOM 989 O O . TRP A 1 121 ? -5.314 -5.972 -10.882 1.00 98.69 121 TRP A O 1
ATOM 999 N N . ARG A 1 122 ? -5.367 -6.489 -13.068 1.00 98.62 122 ARG A N 1
ATOM 1000 C CA . ARG A 1 122 ? -6.640 -7.225 -12.984 1.00 98.62 122 ARG A CA 1
ATOM 1001 C C . ARG A 1 122 ? -6.490 -8.520 -12.193 1.00 98.62 122 ARG A C 1
ATOM 1003 O O . ARG A 1 122 ? -7.339 -8.796 -11.351 1.00 98.62 122 ARG A O 1
ATOM 1010 N N . THR A 1 123 ? -5.412 -9.269 -12.419 1.00 98.44 123 THR A N 1
ATOM 1011 C CA . THR A 1 123 ? -5.097 -10.466 -11.626 1.00 98.44 123 THR A CA 1
ATOM 1012 C C . THR A 1 123 ? -4.901 -10.105 -10.156 1.00 98.44 123 THR A C 1
ATOM 1014 O O . THR A 1 123 ? -5.535 -10.696 -9.293 1.00 98.44 123 THR A O 1
ATOM 1017 N N . TYR A 1 124 ? -4.127 -9.059 -9.863 1.00 98.75 124 TYR A N 1
ATOM 1018 C CA . TYR A 1 124 ? -3.879 -8.620 -8.487 1.00 98.75 124 TYR A CA 1
ATOM 1019 C C . TYR A 1 124 ? -5.155 -8.210 -7.761 1.00 98.75 124 TYR A C 1
ATOM 1021 O O . TYR A 1 124 ? -5.346 -8.557 -6.599 1.00 98.75 124 TYR A O 1
ATOM 1029 N N . LEU A 1 125 ? -6.051 -7.496 -8.445 1.00 98.62 125 LEU A N 1
ATOM 1030 C CA . LEU A 1 125 ? -7.352 -7.151 -7.888 1.00 98.62 125 LEU A CA 1
ATOM 1031 C C . LEU A 1 125 ? -8.169 -8.414 -7.577 1.00 98.62 125 LEU A C 1
ATOM 1033 O O . LEU A 1 125 ? -8.761 -8.502 -6.503 1.00 98.62 125 LEU A O 1
ATOM 1037 N N . ASN A 1 126 ? -8.171 -9.391 -8.487 1.00 98.38 126 ASN A N 1
ATOM 1038 C CA . ASN A 1 126 ? -8.869 -10.660 -8.302 1.00 98.38 126 ASN A CA 1
ATOM 1039 C C . ASN A 1 126 ? -8.306 -11.489 -7.133 1.00 98.38 126 ASN A C 1
ATOM 1041 O O . ASN A 1 126 ? -9.075 -12.137 -6.432 1.00 98.38 126 ASN A O 1
ATOM 1045 N N . ASP A 1 127 ? -6.999 -11.422 -6.878 1.00 98.44 127 ASP A N 1
ATOM 1046 C CA . ASP A 1 127 ? -6.358 -12.117 -5.755 1.00 98.44 127 ASP A CA 1
ATOM 1047 C C . ASP A 1 127 ? -6.554 -11.375 -4.420 1.00 98.44 127 ASP A C 1
ATOM 1049 O O . ASP A 1 127 ? -6.668 -11.990 -3.356 1.00 98.44 127 ASP A O 1
ATOM 1053 N N . PHE A 1 128 ? -6.605 -10.041 -4.456 1.00 98.69 128 PHE A N 1
ATOM 1054 C CA . PHE A 1 128 ? -6.735 -9.189 -3.273 1.00 98.69 128 PHE A CA 1
ATOM 1055 C C . PHE A 1 128 ? -8.171 -9.132 -2.732 1.00 98.69 128 PHE A C 1
ATOM 1057 O O . PHE A 1 128 ? -8.379 -9.274 -1.526 1.00 98.69 128 PHE A O 1
ATOM 1064 N N . LEU A 1 129 ? -9.175 -8.946 -3.602 1.00 98.25 129 LEU A N 1
ATOM 1065 C CA . LEU A 1 129 ? -10.572 -8.736 -3.190 1.00 98.25 129 LEU A CA 1
ATOM 1066 C C . LEU A 1 129 ? -11.144 -9.857 -2.298 1.00 98.25 129 LEU A C 1
ATOM 1068 O O . LEU A 1 129 ? -11.767 -9.527 -1.287 1.00 98.25 129 LEU A O 1
ATOM 1072 N N . PRO A 1 130 ? -10.923 -11.159 -2.577 1.00 98.38 130 PRO A N 1
ATOM 1073 C CA . PRO A 1 130 ? -11.448 -12.241 -1.745 1.00 98.38 130 PRO A CA 1
ATOM 1074 C C . PRO A 1 130 ? -10.870 -12.285 -0.328 1.00 98.38 130 PRO A C 1
ATOM 1076 O O . PRO A 1 130 ? -11.338 -13.076 0.489 1.00 98.38 130 PRO A O 1
ATOM 1079 N N . GLN A 1 131 ? -9.836 -11.502 -0.022 1.00 98.25 131 GLN A N 1
ATOM 1080 C CA . GLN A 1 131 ? -9.196 -11.458 1.295 1.00 98.25 131 GLN A CA 1
ATOM 1081 C C . GLN A 1 131 ? -9.739 -10.333 2.187 1.00 98.25 131 GLN A C 1
ATOM 1083 O O . GLN A 1 131 ? -9.418 -10.283 3.374 1.00 98.25 131 GLN A O 1
ATOM 1088 N N . LEU A 1 132 ? -10.560 -9.436 1.635 1.00 98.31 132 LEU A N 1
ATOM 1089 C CA . LEU A 1 132 ? -11.093 -8.283 2.351 1.00 98.31 132 LEU A CA 1
ATOM 1090 C C . LEU A 1 132 ? -12.224 -8.663 3.311 1.00 98.31 132 LEU A C 1
ATOM 1092 O O . LEU A 1 132 ? -13.009 -9.570 3.044 1.00 98.31 132 LEU A O 1
ATOM 1096 N N . PHE A 1 133 ? -12.319 -7.910 4.408 1.00 97.31 133 PHE A N 1
ATOM 1097 C CA . PHE A 1 133 ? -13.424 -7.933 5.381 1.00 97.31 133 PHE A CA 1
ATOM 1098 C C . PHE A 1 133 ? -13.671 -9.291 6.057 1.00 97.31 133 PHE A C 1
ATOM 1100 O O . PHE A 1 133 ? -14.796 -9.608 6.447 1.00 97.31 133 PHE A O 1
ATOM 1107 N N . LYS A 1 134 ? -12.594 -10.067 6.206 1.00 89.75 134 LYS A N 1
ATOM 1108 C CA . LYS A 1 134 ? -12.515 -11.286 7.020 1.00 89.75 134 LYS A CA 1
ATOM 1109 C C . LYS A 1 134 ? -11.989 -11.011 8.430 1.00 89.75 134 LYS A C 1
ATOM 1111 O O . LYS A 1 134 ? -11.272 -9.995 8.637 1.00 89.75 134 L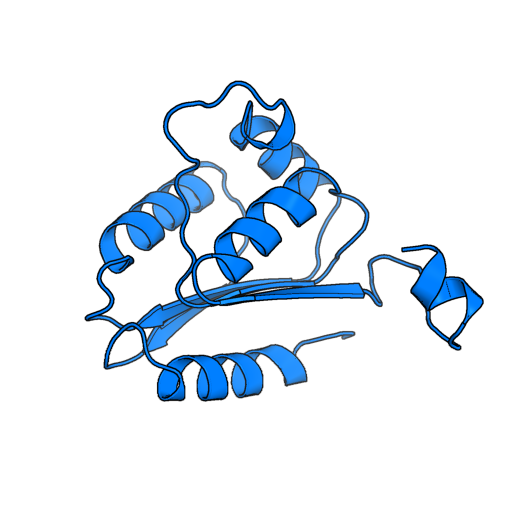YS A O 1
#

pLDDT: mean 96.21, std 5.56, range [64.94, 98.88]

Radius of gyration: 14.7 Å; chains: 1; bounding box: 39×33×33 Å

InterPro domains:
  IPR000801 Esterase-like [PF00756] (4-131)
  IPR029058 Alpha/Beta hydrolase fold [G3DSA:3.40.50.1820] (1-134)
  IPR029058 Alpha/Beta hydrolase fold [SSF53474] (2-134)
  IPR050583 Mycobacterial A85 antigen [PTHR48098] (4-134)

Foldseek 3Di:
DPVDVPPDPADFFQLRDEQEDEACSLCVQLLVCLVVLGGHLYTYRHLYDPQDPPPCPDPSRPPSVVSLVSSQVNHRNAAEYEFEPPAPCPVVVVVVVVVCVVVVNDHHYYYHHDYRDPVRVVVSCVVRVVVGSD

Sequence (134 aa):
MEFTEHNYRVKSDAGNRAIAGLSMGGFHSLYISANLPKTFDYVGLFSPAILPPDEKKSPVYQNLDQKLKTQQTNSYKLYWIAIGKTDFLYKNVTEYREKLNKMNFKYQYVESEGGHTWSNWRTYLNDFLPQLFK

Organism: Chryseobacterium gleum (NCBI:txid250)

Secondary structure (DSSP, 8-state):
-HHHHHHS----SGGG-EEEEETHHHHHHHHHHHHSTTT-SEEEEES---SPPS-TTSGGGS-HHHHHHHHHHTT-SEEEEEEETT-TTHHHHHHHHHHHHHTT---EEEEESS-S-HHHHHHHHHHHGGGTT-